Protein AF-A0A956ZH79-F1 (afdb_monomer_lite)

Foldseek 3Di:
DVVVLVPWQWEFAAEPQLRTPDIDGNDPDDDPQLQPPAPPPHSPRNVSNVVSCVVVVTGYHYDYYYHDDDDPVSVLVVLPDDPPPPPPPVVVVVCVVVPVRDDDDD

Secondary structure (DSSP, 8-state):
-TGGGGT-SEEEEEBTTSSEEEEEESSSSPPTTTTTT--TTSTTHHHHHHHHHHHTT--EEE---B----SHHHHHHHHTS-TTS-S-HHHHHHHHHTT-PPPPP-

Sequence (106 aa):
AFESLAEADVVVGPACDGGFYLLGLATESVPGGLFDGIEWSTASVCQQLLHNVRKLGLAVRLLDEQMDIDDAESLEIAMHWPQEAATASHTRAAVERIGLEGGDGA

pLDDT: mean 88.61, std 13.44, range [34.0, 98.62]

Radius of gyration: 16.8 Å; chains: 1; bounding box: 40×23×47 Å

Structure (mmCIF, N/CA/C/O backbone):
data_AF-A0A956ZH79-F1
#
_entry.id   AF-A0A956ZH79-F1
#
loop_
_atom_site.group_PDB
_atom_site.id
_atom_site.type_symbol
_atom_site.label_atom_id
_atom_site.label_alt_id
_atom_site.label_comp_id
_atom_site.label_asym_id
_atom_site.label_entity_id
_atom_site.label_seq_id
_atom_site.pdbx_PDB_ins_code
_atom_site.Cartn_x
_atom_site.Cartn_y
_atom_site.Cartn_z
_atom_site.occupancy
_atom_site.B_iso_or_equiv
_atom_site.auth_seq_id
_atom_site.auth_comp_id
_atom_site.auth_asym_id
_atom_site.auth_atom_id
_atom_site.pdbx_PDB_model_num
ATOM 1 N N . ALA A 1 1 ? -11.066 -3.425 -7.159 1.00 79.94 1 ALA A N 1
ATOM 2 C CA . ALA A 1 1 ? -10.874 -2.520 -6.004 1.00 79.94 1 ALA A CA 1
ATOM 3 C C . ALA A 1 1 ? -12.176 -1.835 -5.590 1.00 79.94 1 ALA A C 1
ATOM 5 O O . ALA A 1 1 ? -12.658 -2.136 -4.511 1.00 79.94 1 ALA A O 1
ATOM 6 N N . PHE A 1 2 ? -12.779 -0.977 -6.427 1.00 90.19 2 PHE A N 1
ATOM 7 C CA . PHE A 1 2 ? -14.013 -0.256 -6.063 1.00 90.19 2 PHE A CA 1
ATOM 8 C C . PHE A 1 2 ? -15.182 -1.169 -5.678 1.00 90.19 2 PHE A C 1
ATOM 10 O O . PHE A 1 2 ? -15.813 -0.939 -4.657 1.00 90.19 2 PHE A O 1
ATOM 17 N N . GLU A 1 3 ? -15.422 -2.244 -6.430 1.00 92.88 3 GLU A N 1
ATOM 18 C CA . GLU A 1 3 ? -16.465 -3.226 -6.088 1.00 92.88 3 GLU A CA 1
ATOM 19 C C . GLU A 1 3 ? -16.217 -3.889 -4.728 1.00 92.88 3 GLU A C 1
ATOM 21 O O . GLU A 1 3 ? -17.149 -4.143 -3.975 1.00 92.88 3 GLU A O 1
ATOM 26 N N . SER A 1 4 ? -14.950 -4.112 -4.372 1.00 92.81 4 SER A N 1
ATOM 27 C CA . SER A 1 4 ? -14.568 -4.726 -3.099 1.00 92.81 4 SER A CA 1
ATOM 28 C C . SER A 1 4 ? -14.879 -3.841 -1.887 1.00 92.81 4 SER A C 1
ATOM 30 O O . SER A 1 4 ? -15.026 -4.370 -0.790 1.00 92.81 4 SER A O 1
ATOM 32 N N . LEU A 1 5 ? -15.015 -2.521 -2.071 1.00 94.50 5 LEU A N 1
ATOM 33 C CA . LEU A 1 5 ? -15.409 -1.591 -1.004 1.00 94.50 5 LEU A CA 1
ATOM 34 C C . LEU A 1 5 ? -16.894 -1.698 -0.631 1.00 94.50 5 LEU A C 1
ATOM 36 O O . LEU A 1 5 ? -17.301 -1.152 0.387 1.00 94.50 5 LEU A O 1
ATOM 40 N N . ALA A 1 6 ? -17.707 -2.416 -1.413 1.00 93.12 6 ALA A N 1
ATOM 41 C CA . ALA A 1 6 ? -19.084 -2.717 -1.024 1.00 93.12 6 ALA A CA 1
ATOM 42 C C . ALA A 1 6 ? -19.161 -3.694 0.167 1.00 93.12 6 ALA A C 1
ATOM 44 O O . ALA A 1 6 ? -20.181 -3.742 0.851 1.00 93.12 6 ALA A O 1
ATOM 45 N N . GLU A 1 7 ? -18.096 -4.468 0.413 1.00 94.38 7 GLU A N 1
ATOM 46 C CA . GLU A 1 7 ? -18.056 -5.541 1.418 1.00 94.38 7 GLU A CA 1
ATOM 47 C C . GLU A 1 7 ? -16.900 -5.398 2.427 1.00 94.38 7 GLU A C 1
ATOM 49 O O . GLU A 1 7 ? -16.779 -6.212 3.343 1.00 94.38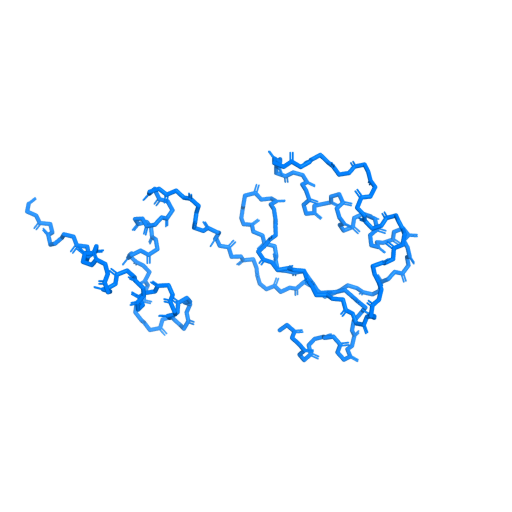 7 GLU A O 1
ATOM 54 N N . ALA A 1 8 ? -16.037 -4.390 2.274 1.00 96.75 8 ALA A N 1
ATOM 55 C CA . ALA A 1 8 ? -14.887 -4.149 3.144 1.00 96.75 8 ALA A CA 1
ATOM 56 C C . ALA A 1 8 ? -14.677 -2.651 3.390 1.00 96.75 8 ALA A C 1
ATOM 58 O O . ALA A 1 8 ? -14.886 -1.833 2.497 1.00 96.75 8 ALA A O 1
ATOM 59 N N . ASP A 1 9 ? -14.185 -2.304 4.580 1.00 97.75 9 ASP A N 1
ATOM 60 C CA . ASP A 1 9 ? -13.868 -0.920 4.945 1.00 97.75 9 ASP A CA 1
ATOM 61 C C . ASP A 1 9 ? -12.564 -0.441 4.290 1.00 97.75 9 ASP A C 1
ATOM 63 O O . ASP A 1 9 ? -12.413 0.742 3.972 1.00 97.75 9 ASP A O 1
ATOM 67 N N . VAL A 1 10 ? -11.617 -1.369 4.099 1.00 98.19 10 VAL A N 1
ATOM 68 C CA . VAL A 1 10 ? -10.291 -1.124 3.526 1.00 98.19 10 VAL A CA 1
ATOM 69 C C . VAL A 1 10 ? -9.979 -2.168 2.456 1.00 98.19 10 VAL A C 1
ATOM 71 O O . VAL A 1 10 ? -10.128 -3.369 2.675 1.00 98.19 10 VAL A O 1
ATOM 74 N N . VAL A 1 11 ? -9.487 -1.727 1.302 1.00 98.31 11 VAL A N 1
ATOM 75 C CA . VAL A 1 11 ? -8.960 -2.600 0.245 1.00 98.31 11 VAL A CA 1
ATOM 76 C C . VAL A 1 11 ? -7.475 -2.318 0.083 1.00 98.31 11 VAL A C 1
ATOM 78 O O . VAL A 1 11 ? -7.098 -1.162 -0.081 1.00 98.31 11 VAL A O 1
ATOM 81 N N . VAL A 1 12 ? -6.640 -3.355 0.104 1.00 98.31 12 VAL A N 1
ATOM 82 C CA . VAL A 1 12 ? -5.187 -3.228 -0.089 1.00 98.31 12 VAL A CA 1
ATOM 83 C C . VAL A 1 12 ? -4.752 -4.102 -1.259 1.00 98.31 12 VAL A C 1
ATOM 85 O O . VAL A 1 12 ? -5.071 -5.290 -1.294 1.00 98.31 12 VAL A O 1
ATOM 88 N N . GLY A 1 13 ? -4.035 -3.515 -2.213 1.00 97.25 13 GLY A N 1
ATOM 89 C CA . GLY A 1 13 ? -3.277 -4.235 -3.233 1.00 97.25 13 GLY A CA 1
ATOM 90 C C . GLY A 1 13 ? -1.817 -4.329 -2.800 1.00 97.25 13 GLY A C 1
ATOM 91 O O . GLY A 1 13 ? -1.134 -3.311 -2.886 1.00 97.25 13 GLY A O 1
ATOM 92 N N . PRO A 1 14 ? -1.351 -5.472 -2.269 1.00 97.12 14 PRO A N 1
ATOM 93 C CA . PRO A 1 14 ? 0.022 -5.605 -1.795 1.00 97.12 14 PRO A CA 1
ATOM 94 C C . PRO A 1 14 ? 1.013 -5.620 -2.962 1.00 97.12 14 PRO A C 1
ATOM 96 O O . PRO A 1 14 ? 0.709 -6.143 -4.035 1.00 97.12 14 PRO A O 1
ATOM 99 N N . ALA A 1 15 ? 2.191 -5.054 -2.727 1.00 95.75 15 ALA A N 1
ATOM 100 C CA . ALA A 1 15 ? 3.305 -5.096 -3.658 1.00 95.75 15 ALA A CA 1
ATOM 101 C C . ALA A 1 15 ? 4.334 -6.148 -3.216 1.00 95.75 15 ALA A C 1
ATOM 103 O O . ALA A 1 15 ? 4.535 -6.356 -2.016 1.00 95.75 15 ALA A O 1
ATOM 104 N N . CYS A 1 16 ? 5.005 -6.794 -4.173 1.00 93.75 16 CYS A N 1
ATOM 105 C CA . CYS A 1 16 ? 6.003 -7.839 -3.903 1.00 93.75 16 CYS A CA 1
ATOM 106 C C . CYS A 1 16 ? 7.204 -7.366 -3.060 1.00 93.75 16 CYS A C 1
ATOM 108 O O . CYS A 1 16 ? 7.908 -8.191 -2.478 1.00 93.75 16 CYS A O 1
ATOM 110 N N . ASP A 1 17 ? 7.462 -6.060 -2.997 1.00 94.19 17 ASP A N 1
ATOM 111 C CA . ASP A 1 17 ? 8.546 -5.458 -2.214 1.00 94.19 17 ASP A CA 1
ATOM 112 C C . ASP A 1 17 ? 8.182 -5.245 -0.729 1.00 94.19 17 ASP A C 1
ATOM 114 O O . ASP A 1 17 ? 9.021 -4.809 0.061 1.00 94.19 17 ASP A O 1
ATOM 118 N N . GLY A 1 18 ? 6.945 -5.574 -0.334 1.00 94.69 18 GLY A N 1
ATOM 119 C CA . GLY A 1 18 ? 6.403 -5.381 1.013 1.00 94.69 18 GLY A CA 1
ATOM 120 C C . GLY A 1 18 ? 5.648 -4.059 1.214 1.00 94.69 18 GLY A C 1
ATOM 121 O O . GLY A 1 18 ? 5.129 -3.797 2.309 1.00 94.69 18 GLY A O 1
ATOM 122 N N . GLY A 1 19 ? 5.552 -3.239 0.168 1.00 96.38 19 GLY A N 1
ATOM 123 C CA . GLY A 1 19 ? 4.667 -2.088 0.067 1.00 96.38 19 GLY A CA 1
ATOM 124 C C . GLY A 1 19 ? 3.246 -2.455 -0.380 1.00 96.38 19 GLY A C 1
ATOM 125 O O . GLY A 1 19 ? 2.766 -3.583 -0.219 1.00 96.38 19 GLY A O 1
ATOM 126 N N . PHE A 1 20 ? 2.534 -1.468 -0.916 1.00 96.12 20 PHE A N 1
ATOM 127 C CA . PHE A 1 20 ? 1.220 -1.655 -1.527 1.00 96.12 20 PHE A CA 1
ATOM 128 C C . PHE A 1 20 ? 1.043 -0.693 -2.706 1.00 96.12 20 PHE A C 1
ATOM 130 O O . PHE A 1 20 ? 1.266 0.508 -2.568 1.00 96.12 20 PHE A O 1
ATOM 137 N N . TYR A 1 21 ? 0.556 -1.209 -3.833 1.00 94.25 21 TYR A N 1
ATOM 138 C CA . TYR A 1 21 ? 0.268 -0.430 -5.042 1.00 94.25 21 TYR A CA 1
ATOM 139 C C . TYR A 1 21 ? -1.112 0.239 -4.996 1.00 94.25 21 TYR A C 1
ATOM 141 O O . TYR A 1 21 ? -1.440 1.111 -5.803 1.00 94.25 21 TYR A O 1
ATOM 149 N N . LEU A 1 22 ? -1.973 -0.196 -4.067 1.00 95.69 22 LEU A N 1
ATOM 150 C CA . LEU A 1 22 ? -3.328 0.322 -3.920 1.00 95.69 22 LEU A CA 1
ATOM 151 C C . LEU A 1 22 ? -3.785 0.315 -2.464 1.00 95.69 22 LEU A C 1
ATOM 153 O O . LEU A 1 22 ? -3.692 -0.699 -1.774 1.00 95.69 22 LEU A O 1
ATOM 157 N N . LEU A 1 23 ? -4.388 1.429 -2.047 1.00 97.38 23 LEU A N 1
ATOM 158 C CA . LEU A 1 23 ? -5.175 1.542 -0.823 1.00 97.38 23 LEU A CA 1
ATOM 159 C C . LEU A 1 23 ? -6.522 2.196 -1.146 1.00 97.38 23 LEU A C 1
ATOM 161 O O . LEU A 1 23 ? -6.571 3.313 -1.655 1.00 97.38 23 LEU A O 1
ATOM 165 N N . GLY A 1 24 ? -7.615 1.499 -0.849 1.00 97.56 24 GLY A N 1
ATOM 166 C CA . GLY A 1 24 ? -8.982 2.001 -0.967 1.00 97.56 24 GLY A CA 1
ATOM 167 C C . GLY A 1 24 ? -9.664 2.052 0.395 1.00 97.56 24 GLY A C 1
ATOM 168 O O . GLY A 1 24 ? -9.477 1.146 1.204 1.00 97.56 24 GLY A O 1
ATOM 169 N N . LEU A 1 25 ? -10.469 3.088 0.631 1.00 97.56 25 LEU A N 1
ATOM 170 C CA . LEU A 1 25 ? -11.257 3.274 1.852 1.00 97.56 25 LEU A CA 1
ATOM 171 C C . LEU A 1 25 ? -12.734 3.443 1.484 1.00 97.56 25 LEU A C 1
ATOM 173 O O . LEU A 1 25 ? -13.050 4.170 0.545 1.00 97.56 25 LEU A O 1
ATOM 177 N N . ALA A 1 26 ? -13.634 2.796 2.227 1.00 96.31 26 ALA A N 1
ATOM 178 C CA . ALA A 1 26 ? -15.082 2.920 2.016 1.00 96.31 26 ALA A CA 1
ATOM 179 C C . ALA A 1 26 ? -15.669 4.206 2.634 1.00 96.31 26 ALA A C 1
ATOM 181 O O . ALA A 1 26 ? -16.825 4.552 2.403 1.00 96.31 26 ALA A O 1
ATOM 182 N N . THR A 1 27 ? -14.869 4.910 3.434 1.00 93.75 27 THR A N 1
ATOM 183 C CA . THR A 1 27 ? -15.226 6.150 4.129 1.00 93.75 27 THR A CA 1
ATOM 184 C C . THR A 1 27 ? -14.619 7.370 3.438 1.00 93.75 27 THR A C 1
ATOM 186 O O . THR A 1 27 ? -13.553 7.289 2.830 1.00 93.75 27 THR A O 1
ATOM 189 N N . GLU A 1 28 ? -15.276 8.522 3.573 1.00 92.50 28 GLU A N 1
ATOM 190 C CA . GLU A 1 28 ? -14.797 9.800 3.032 1.00 92.50 28 GLU A CA 1
ATOM 191 C C . GLU A 1 28 ? -13.600 10.374 3.807 1.00 92.50 28 GLU A C 1
ATOM 193 O O . GLU A 1 28 ? -12.889 11.242 3.302 1.00 92.50 28 GLU A O 1
ATOM 198 N N . SER A 1 29 ? -13.360 9.901 5.034 1.00 93.81 29 SER A N 1
ATOM 199 C CA . SER A 1 29 ? -12.276 10.383 5.891 1.00 93.81 29 SER A CA 1
ATOM 200 C C . SER A 1 29 ? -11.324 9.263 6.280 1.00 93.81 29 SER A C 1
ATOM 202 O O . SER A 1 29 ? -11.767 8.201 6.713 1.00 93.81 29 SER A O 1
ATOM 204 N N . VAL A 1 30 ? -10.021 9.534 6.242 1.00 96.19 30 VAL A N 1
ATOM 205 C CA . VAL A 1 30 ? -9.000 8.601 6.732 1.00 96.19 30 VAL A CA 1
ATOM 206 C C . VAL A 1 30 ? -9.198 8.351 8.237 1.00 96.19 30 VAL A C 1
ATOM 2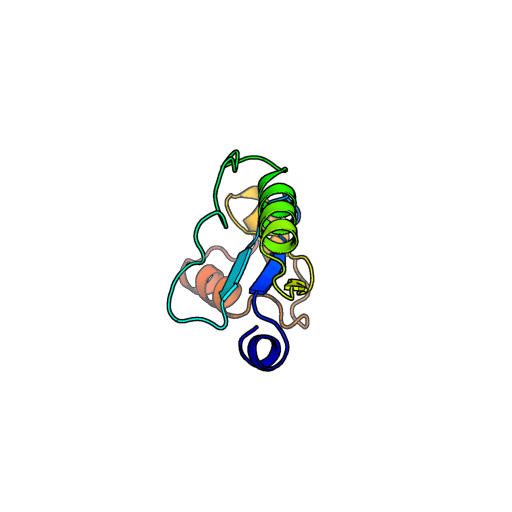08 O O . VAL A 1 30 ? -9.142 9.309 9.014 1.00 96.19 30 VAL A O 1
ATOM 211 N N . PRO A 1 31 ? -9.402 7.093 8.676 1.00 95.50 31 PRO A N 1
ATOM 212 C CA . PRO A 1 31 ? -9.471 6.760 10.094 1.00 95.50 31 PRO A CA 1
ATOM 213 C C . PRO A 1 31 ? -8.187 7.165 10.828 1.00 95.50 31 PRO A C 1
ATOM 215 O O . PRO A 1 31 ? -7.078 6.854 10.387 1.00 95.50 31 PRO A O 1
ATOM 218 N N . GLY A 1 32 ? -8.328 7.838 11.972 1.00 97.44 32 GLY A N 1
ATOM 219 C CA . GLY A 1 32 ? -7.184 8.155 12.829 1.00 97.44 32 GLY A CA 1
ATOM 220 C C . GLY A 1 32 ? -6.456 6.880 13.257 1.00 97.44 32 GLY A C 1
ATOM 221 O O . GLY A 1 32 ? -7.097 5.880 13.569 1.00 97.44 32 GLY A O 1
ATOM 222 N N . GLY A 1 33 ? -5.123 6.896 13.250 1.00 97.06 33 GLY A N 1
ATOM 223 C CA . GLY A 1 33 ? -4.318 5.724 13.594 1.00 97.06 33 GLY A CA 1
ATOM 224 C C . GLY A 1 33 ? -4.007 4.777 12.436 1.00 97.06 33 GLY A C 1
ATOM 225 O O . GLY A 1 33 ? -3.176 3.888 12.604 1.00 97.06 33 GLY A O 1
ATOM 226 N N . LEU A 1 34 ? -4.619 4.955 11.256 1.00 97.88 34 LEU A N 1
ATOM 227 C CA . LEU A 1 34 ? -4.396 4.060 10.114 1.00 97.88 34 LEU A CA 1
ATOM 228 C C . LEU A 1 34 ? -2.915 4.013 9.698 1.00 97.88 34 LEU A C 1
ATOM 230 O O . LEU A 1 34 ? -2.384 2.945 9.400 1.00 97.88 34 LEU A O 1
ATOM 234 N N . PHE A 1 35 ? -2.240 5.162 9.745 1.00 98.00 35 PHE A N 1
ATOM 235 C CA . PHE A 1 35 ? -0.846 5.320 9.324 1.00 98.00 35 PHE A CA 1
ATOM 236 C C . PHE A 1 35 ? 0.141 5.510 10.484 1.00 98.00 35 PHE A C 1
ATOM 238 O O . PHE A 1 35 ? 1.312 5.816 10.258 1.00 98.00 35 PHE A O 1
ATO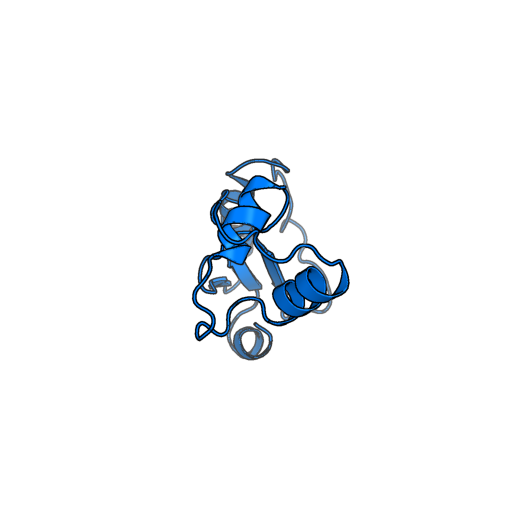M 245 N N . ASP A 1 36 ? -0.309 5.339 11.726 1.00 98.31 36 ASP A N 1
ATOM 246 C CA . ASP A 1 36 ? 0.533 5.592 12.892 1.00 98.31 36 ASP A CA 1
ATOM 247 C C . ASP A 1 36 ? 1.668 4.568 12.979 1.00 98.31 36 ASP A C 1
ATOM 249 O O . ASP A 1 36 ? 1.447 3.357 12.910 1.00 98.31 36 ASP A O 1
ATOM 253 N N . GLY A 1 37 ? 2.892 5.068 13.168 1.00 97.75 37 GLY A N 1
ATOM 254 C CA . GLY A 1 37 ? 4.076 4.236 13.381 1.00 97.75 37 GLY A CA 1
ATOM 255 C C . GLY A 1 37 ? 4.508 3.406 12.171 1.00 97.75 37 GLY A C 1
ATOM 256 O O . GLY A 1 37 ? 5.255 2.450 12.359 1.00 97.75 37 GLY A O 1
ATOM 257 N N . ILE A 1 38 ? 4.047 3.742 10.960 1.00 98.19 38 ILE A N 1
ATOM 258 C CA . ILE A 1 38 ? 4.527 3.097 9.734 1.00 98.19 38 ILE A CA 1
ATOM 259 C C . ILE A 1 38 ? 5.940 3.593 9.406 1.00 98.19 38 ILE A C 1
ATOM 261 O O . ILE A 1 38 ? 6.191 4.794 9.286 1.00 98.19 38 ILE A O 1
ATOM 265 N N . GLU A 1 39 ? 6.853 2.647 9.223 1.00 97.94 39 GLU A N 1
ATOM 266 C CA . GLU A 1 39 ? 8.210 2.860 8.732 1.00 97.94 39 GLU A CA 1
ATOM 267 C C . GLU A 1 39 ? 8.193 2.850 7.202 1.00 97.94 39 GLU A C 1
ATOM 269 O O . GLU A 1 39 ? 8.362 1.813 6.556 1.00 97.94 39 GLU A O 1
ATOM 274 N N . TRP A 1 40 ? 7.938 4.021 6.620 1.00 97.31 40 TRP A N 1
ATOM 275 C CA . TRP A 1 40 ? 7.875 4.215 5.171 1.00 97.31 40 TRP A CA 1
ATOM 276 C C . TRP A 1 40 ? 9.170 3.818 4.456 1.00 97.31 40 TRP A C 1
ATOM 278 O O . TRP A 1 40 ? 10.256 3.882 5.031 1.00 97.31 40 TRP A O 1
ATOM 288 N N . SER A 1 41 ? 9.039 3.448 3.178 1.00 94.12 41 SER A N 1
ATOM 289 C CA . SER A 1 41 ? 10.150 2.977 2.335 1.00 94.12 41 SER A CA 1
ATOM 290 C C . SER A 1 41 ? 10.832 1.710 2.872 1.00 94.12 41 SER A C 1
ATOM 292 O O . SER A 1 41 ? 12.039 1.534 2.722 1.00 94.12 41 SER A O 1
ATOM 294 N N . THR A 1 42 ? 10.060 0.823 3.508 1.00 96.00 42 THR A N 1
ATOM 295 C CA . THR A 1 42 ? 10.530 -0.489 3.967 1.00 96.00 42 THR A CA 1
ATOM 296 C C . THR A 1 42 ? 9.594 -1.599 3.499 1.00 96.00 42 THR A C 1
ATOM 298 O O . THR A 1 42 ? 8.400 -1.377 3.300 1.00 96.00 42 THR A O 1
ATOM 301 N N . ALA A 1 43 ? 10.104 -2.830 3.454 1.00 96.25 43 ALA A N 1
ATOM 302 C CA . ALA A 1 43 ? 9.303 -4.021 3.160 1.00 96.25 43 ALA A CA 1
ATOM 303 C C . ALA A 1 43 ? 8.255 -4.361 4.244 1.00 96.25 43 ALA A C 1
ATOM 305 O O . ALA A 1 43 ? 7.520 -5.338 4.131 1.00 96.25 43 ALA A O 1
ATOM 306 N N . SER A 1 44 ? 8.198 -3.590 5.337 1.00 97.56 44 SER A N 1
ATOM 307 C CA . SER A 1 44 ? 7.249 -3.810 6.432 1.00 97.56 44 SER A CA 1
ATOM 308 C C . SER A 1 44 ? 5.998 -2.932 6.340 1.00 97.56 44 SER A C 1
ATOM 310 O O . SER A 1 44 ? 5.053 -3.139 7.106 1.00 97.56 44 SER A O 1
ATOM 312 N N . VAL A 1 45 ? 5.953 -1.988 5.390 1.00 97.94 45 VAL A N 1
ATOM 313 C CA . VAL A 1 45 ? 4.892 -0.973 5.271 1.00 97.94 45 VAL A CA 1
ATOM 314 C C . VAL A 1 45 ? 3.503 -1.603 5.181 1.00 97.94 45 VAL A C 1
ATOM 316 O O . VAL A 1 45 ? 2.613 -1.243 5.955 1.00 97.94 45 VAL A O 1
ATOM 319 N N . CYS A 1 46 ? 3.304 -2.579 4.291 1.00 97.94 46 CYS A N 1
ATOM 320 C CA . CYS A 1 46 ? 2.004 -3.231 4.126 1.00 97.94 46 CYS A CA 1
ATOM 321 C C . CYS A 1 46 ? 1.590 -3.994 5.389 1.00 97.94 46 CYS A C 1
ATOM 323 O O . CYS A 1 46 ? 0.449 -3.898 5.846 1.00 97.94 46 CYS A O 1
ATOM 325 N N . GLN A 1 47 ? 2.531 -4.693 6.027 1.00 98.25 47 GLN A N 1
ATOM 326 C CA . GLN A 1 47 ? 2.263 -5.416 7.269 1.00 98.25 47 GLN A CA 1
ATOM 327 C C . GLN A 1 47 ? 1.857 -4.466 8.407 1.00 98.25 47 GLN A C 1
ATOM 329 O O . GLN A 1 47 ? 0.910 -4.758 9.144 1.00 98.25 47 GLN A O 1
ATOM 334 N N . GLN A 1 48 ? 2.556 -3.339 8.558 1.00 98.62 48 GLN A N 1
ATOM 335 C CA . GLN A 1 48 ? 2.272 -2.331 9.580 1.00 98.62 48 GLN A CA 1
ATOM 336 C C . GLN A 1 48 ? 0.915 -1.659 9.341 1.00 98.62 48 GLN A C 1
ATOM 338 O O . GLN A 1 48 ? 0.126 -1.523 10.279 1.00 98.62 48 GLN A O 1
ATOM 343 N N . LEU A 1 49 ? 0.584 -1.344 8.084 1.00 98.56 49 LEU A N 1
ATOM 344 C CA . LEU A 1 49 ? -0.744 -0.863 7.706 1.00 98.56 49 LEU A CA 1
ATOM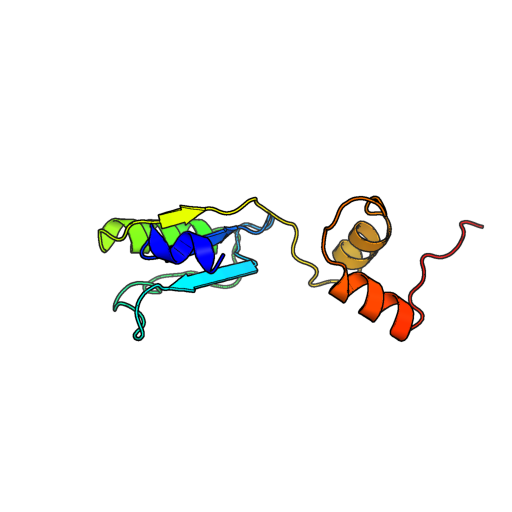 345 C C . LEU A 1 49 ? -1.832 -1.877 8.089 1.00 98.56 49 LEU A C 1
ATOM 347 O O . LEU A 1 49 ? -2.789 -1.529 8.777 1.00 98.56 49 LEU A O 1
ATOM 351 N N . LEU A 1 50 ? -1.678 -3.149 7.708 1.00 98.44 50 LEU A N 1
ATOM 352 C CA . LEU A 1 50 ? -2.653 -4.201 8.024 1.00 98.44 50 LEU A CA 1
ATOM 353 C C . LEU A 1 50 ? -2.805 -4.430 9.532 1.00 98.44 50 LEU A C 1
ATOM 355 O O . LEU A 1 50 ? -3.893 -4.761 10.009 1.00 98.44 50 LEU A O 1
ATOM 359 N N . HIS A 1 51 ? -1.735 -4.247 10.304 1.00 98.50 51 HIS A N 1
ATOM 360 C CA . HIS A 1 51 ? -1.793 -4.266 11.765 1.00 98.50 51 HIS A CA 1
ATOM 361 C C . HIS A 1 51 ? -2.647 -3.123 12.320 1.00 98.50 51 HIS A C 1
ATOM 363 O O . HIS A 1 51 ? -3.493 -3.360 13.185 1.00 98.50 51 HIS A O 1
ATOM 369 N N . ASN A 1 52 ? -2.487 -1.909 11.795 1.00 98.56 52 ASN A N 1
ATOM 370 C CA . ASN A 1 52 ? -3.295 -0.758 12.191 1.00 98.56 52 ASN A CA 1
ATOM 371 C C . ASN A 1 52 ? -4.769 -0.934 11.798 1.00 98.56 52 ASN A C 1
ATOM 373 O O . ASN A 1 52 ? -5.648 -0.722 12.629 1.00 98.56 52 ASN A O 1
ATOM 377 N N . VAL A 1 53 ? -5.047 -1.428 10.588 1.00 98.19 53 VAL A N 1
ATOM 378 C CA . VAL A 1 53 ? -6.408 -1.762 10.126 1.00 98.19 53 VAL A CA 1
ATOM 379 C C . VAL A 1 53 ? -7.096 -2.735 11.091 1.00 98.19 53 VAL A C 1
ATOM 381 O O . VAL A 1 53 ? -8.220 -2.490 11.530 1.00 98.19 53 VAL A O 1
ATOM 384 N N . ARG A 1 54 ? -6.393 -3.797 11.510 1.00 97.94 54 ARG A N 1
ATOM 385 C CA . ARG A 1 54 ? -6.908 -4.761 12.499 1.00 97.94 54 ARG A CA 1
ATOM 386 C C . ARG A 1 54 ? -7.139 -4.131 13.871 1.00 97.94 54 ARG A C 1
ATOM 388 O O . ARG A 1 54 ? -8.155 -4.417 14.497 1.00 97.94 54 ARG A O 1
ATOM 395 N N . LYS A 1 55 ? -6.229 -3.274 14.346 1.00 98.25 55 LYS A N 1
ATOM 396 C CA . LYS A 1 55 ? -6.386 -2.549 15.622 1.00 98.25 55 LYS A CA 1
ATOM 397 C C . LYS A 1 55 ? -7.608 -1.635 15.635 1.00 98.25 55 LYS A C 1
ATOM 399 O O . LYS A 1 55 ? -8.236 -1.489 16.678 1.00 98.25 55 LYS A O 1
ATOM 404 N N . LEU A 1 56 ? -7.930 -1.039 14.492 1.00 97.81 56 LEU A N 1
ATOM 405 C CA . LEU A 1 56 ? -9.101 -0.185 14.313 1.00 97.81 56 LEU A CA 1
ATOM 406 C C . LEU A 1 56 ? -10.406 -0.983 14.150 1.00 97.81 56 LEU A C 1
ATOM 408 O O . LEU A 1 56 ? -11.475 -0.383 14.113 1.00 97.81 56 LEU A O 1
ATOM 412 N N . GLY A 1 57 ? -10.335 -2.318 14.077 1.00 97.88 57 GLY A N 1
ATOM 413 C CA . GLY A 1 57 ? -11.504 -3.184 13.911 1.00 97.88 57 GLY A CA 1
ATOM 414 C C . GLY A 1 57 ? -12.137 -3.113 12.520 1.00 97.88 57 GLY A C 1
ATOM 415 O O . GLY A 1 57 ? -13.307 -3.454 12.382 1.00 97.88 57 GLY A O 1
ATOM 416 N N . LEU A 1 58 ? -11.385 -2.664 11.511 1.00 98.00 58 LEU A N 1
ATOM 417 C CA . LEU A 1 58 ? -11.868 -2.480 10.142 1.00 98.00 58 LEU A CA 1
ATOM 418 C C . LEU A 1 58 ? -11.794 -3.790 9.345 1.00 98.00 58 LEU A C 1
ATOM 420 O O . LEU A 1 58 ? -10.803 -4.526 9.418 1.00 98.00 58 LEU A O 1
ATOM 424 N N . ALA A 1 59 ? -12.823 -4.062 8.545 1.00 97.62 59 ALA A N 1
ATOM 425 C CA . ALA A 1 59 ? -12.831 -5.163 7.595 1.00 97.62 59 ALA A CA 1
ATOM 426 C C . ALA A 1 59 ? -11.889 -4.854 6.425 1.00 97.62 59 ALA A C 1
ATOM 428 O O . ALA A 1 59 ? -11.975 -3.797 5.799 1.00 97.62 59 ALA A O 1
ATOM 429 N N . VAL A 1 60 ? -10.996 -5.794 6.111 1.00 97.94 60 VAL A N 1
ATOM 430 C CA . VAL A 1 60 ? -9.992 -5.627 5.057 1.00 97.94 60 VAL A CA 1
ATOM 431 C C . VAL A 1 60 ? -10.143 -6.668 3.963 1.00 97.94 60 VAL A C 1
ATOM 433 O O . VAL A 1 60 ? -10.277 -7.861 4.241 1.00 97.94 60 VAL A O 1
ATOM 436 N N . ARG A 1 61 ? -10.057 -6.223 2.709 1.00 98.12 61 ARG A N 1
ATOM 437 C CA . ARG A 1 61 ? -9.921 -7.090 1.540 1.00 98.12 61 ARG A CA 1
ATOM 438 C C . ARG A 1 61 ? -8.538 -6.916 0.926 1.00 98.12 61 ARG A C 1
ATOM 440 O O . ARG A 1 61 ? -8.153 -5.808 0.564 1.00 98.12 61 ARG A O 1
ATOM 447 N N . LEU A 1 62 ? -7.817 -8.023 0.770 1.00 97.88 62 LEU A N 1
ATOM 448 C CA . LEU A 1 62 ? -6.591 -8.061 -0.022 1.00 97.88 62 LEU A CA 1
ATOM 449 C C . LEU A 1 62 ? -6.937 -8.378 -1.479 1.00 97.88 62 LEU A C 1
ATOM 451 O O . LEU A 1 62 ? -7.753 -9.269 -1.746 1.00 97.88 62 LEU A O 1
ATOM 455 N N . LEU A 1 63 ? -6.354 -7.612 -2.396 1.00 96.19 63 LEU A N 1
ATOM 456 C CA . LEU A 1 63 ? -6.290 -7.951 -3.815 1.00 96.19 63 LEU A CA 1
ATOM 457 C C . LEU A 1 63 ? -5.086 -8.862 -4.067 1.00 96.19 63 LEU A C 1
ATOM 459 O O . LEU A 1 63 ? -4.295 -9.120 -3.157 1.00 96.19 63 LEU A O 1
ATOM 463 N N . ASP A 1 64 ? -4.950 -9.325 -5.306 1.00 94.12 64 ASP A N 1
ATOM 464 C CA . ASP A 1 64 ? -3.767 -10.071 -5.715 1.00 94.12 64 ASP A CA 1
ATOM 465 C C . ASP A 1 64 ? -2.519 -9.197 -5.575 1.00 94.12 64 ASP A C 1
ATOM 467 O O . ASP A 1 64 ? -2.531 -8.001 -5.903 1.00 94.12 64 ASP A O 1
ATOM 471 N N . GLU A 1 65 ? -1.460 -9.821 -5.068 1.00 93.75 65 GLU A N 1
ATOM 472 C CA . GLU A 1 65 ? -0.134 -9.224 -4.996 1.00 93.75 65 GLU A CA 1
ATOM 473 C C . GLU A 1 65 ? 0.408 -8.989 -6.406 1.00 93.75 65 GLU A C 1
ATOM 475 O O . GLU A 1 65 ? 0.224 -9.820 -7.299 1.00 93.75 65 GLU A O 1
ATOM 480 N N . GLN A 1 66 ? 1.035 -7.834 -6.611 1.00 91.62 66 GLN A N 1
ATOM 481 C CA . GLN A 1 66 ? 1.615 -7.440 -7.893 1.00 91.62 66 GLN A CA 1
ATOM 482 C C . GLN A 1 66 ? 3.012 -6.854 -7.688 1.00 91.62 66 GLN A C 1
ATOM 484 O O . GLN A 1 66 ? 3.371 -6.418 -6.598 1.00 91.62 66 GLN A O 1
ATOM 489 N N . MET A 1 67 ? 3.804 -6.834 -8.753 1.00 90.06 67 MET A N 1
ATOM 490 C CA . MET A 1 67 ? 5.090 -6.144 -8.771 1.00 90.06 67 MET A CA 1
ATOM 491 C C . MET A 1 67 ? 4.872 -4.677 -9.151 1.00 90.06 67 MET A C 1
ATOM 493 O O . MET A 1 67 ? 4.272 -4.408 -10.196 1.00 90.06 67 MET A O 1
ATOM 497 N N . ASP A 1 68 ? 5.382 -3.754 -8.337 1.00 89.38 68 ASP A N 1
ATOM 498 C CA . ASP A 1 68 ? 5.454 -2.337 -8.696 1.00 89.38 68 ASP A CA 1
ATOM 499 C C . ASP A 1 68 ? 6.639 -2.067 -9.635 1.00 89.38 68 ASP A C 1
ATOM 501 O O . ASP A 1 68 ? 7.645 -2.780 -9.625 1.00 89.38 68 ASP A O 1
ATOM 505 N N . ILE A 1 69 ? 6.483 -1.069 -10.509 1.00 88.44 69 ILE A N 1
ATOM 506 C CA . ILE A 1 69 ? 7.476 -0.695 -11.525 1.00 88.44 69 ILE A CA 1
ATOM 507 C C . ILE A 1 69 ? 8.034 0.680 -11.160 1.00 88.44 69 ILE A C 1
ATOM 509 O O . ILE A 1 69 ? 7.491 1.705 -11.577 1.00 88.44 69 ILE A O 1
ATOM 513 N N . ASP A 1 70 ? 9.115 0.685 -10.382 1.00 87.62 70 ASP A N 1
ATOM 514 C CA . ASP A 1 70 ? 9.726 1.899 -9.820 1.00 87.62 70 ASP A CA 1
ATOM 515 C C . ASP A 1 70 ? 11.117 2.209 -10.391 1.00 87.62 70 ASP A C 1
ATOM 517 O O . ASP A 1 70 ? 11.620 3.329 -10.264 1.00 87.62 70 ASP A O 1
ATOM 521 N N . ASP A 1 71 ? 11.751 1.232 -11.038 1.00 88.88 71 ASP A N 1
ATOM 522 C CA . ASP A 1 71 ? 13.113 1.333 -11.551 1.00 88.88 71 ASP A CA 1
ATOM 523 C C . ASP A 1 71 ? 13.277 0.682 -12.935 1.00 88.88 71 ASP A C 1
ATOM 525 O O . ASP A 1 71 ? 12.351 0.125 -13.525 1.00 88.88 71 ASP A O 1
ATOM 529 N N . ALA A 1 72 ? 14.479 0.809 -13.500 1.00 89.12 72 ALA A N 1
ATOM 530 C CA . ALA A 1 72 ? 14.771 0.276 -14.828 1.00 89.12 72 ALA A CA 1
ATOM 531 C C . ALA A 1 72 ? 14.703 -1.260 -14.876 1.00 89.12 72 ALA A C 1
ATOM 533 O O . ALA A 1 72 ? 14.340 -1.817 -15.907 1.00 89.12 72 ALA A O 1
ATOM 534 N N . GLU A 1 73 ? 15.038 -1.941 -13.778 1.00 89.88 73 GLU A N 1
ATOM 535 C CA . GLU A 1 73 ? 15.035 -3.404 -13.707 1.00 89.88 73 GLU A CA 1
ATOM 536 C C . GLU A 1 73 ? 13.604 -3.955 -13.678 1.00 89.88 73 GLU A C 1
ATOM 538 O O . GLU A 1 73 ? 13.254 -4.827 -14.473 1.00 89.88 73 GLU A O 1
ATOM 543 N N . SER A 1 74 ? 12.742 -3.398 -12.827 1.00 89.00 74 SER A N 1
ATOM 544 C CA . SER A 1 74 ? 11.314 -3.729 -12.775 1.00 89.00 74 SER A CA 1
ATOM 545 C C . SER A 1 74 ? 10.599 -3.408 -14.090 1.00 89.00 74 SER A C 1
ATOM 547 O O . SER A 1 74 ? 9.735 -4.177 -14.522 1.00 89.00 74 SER A O 1
ATOM 549 N N . LEU A 1 75 ? 10.996 -2.334 -14.784 1.00 88.00 75 LEU A N 1
ATOM 550 C CA . LEU A 1 75 ? 10.481 -2.023 -16.117 1.00 88.00 75 LEU A CA 1
ATOM 551 C C . LEU A 1 75 ? 10.904 -3.069 -17.158 1.00 88.00 75 LEU A C 1
ATOM 553 O O . LEU A 1 75 ? 10.057 -3.549 -17.910 1.00 88.00 75 LEU A O 1
ATOM 557 N N . GLU A 1 76 ? 12.180 -3.458 -17.175 1.00 86.69 76 GLU A N 1
ATOM 558 C CA . GLU A 1 76 ? 12.706 -4.491 -18.077 1.00 86.69 76 GLU A CA 1
ATOM 559 C C . GLU A 1 76 ? 11.967 -5.826 -17.888 1.00 86.69 76 GLU A C 1
ATOM 561 O O . GLU A 1 76 ? 11.558 -6.471 -18.857 1.00 86.69 76 GLU A O 1
ATOM 566 N N . ILE A 1 77 ? 11.712 -6.221 -16.636 1.00 86.75 77 ILE A N 1
ATOM 567 C CA . ILE A 1 77 ? 10.911 -7.411 -16.315 1.00 86.75 77 ILE A CA 1
ATOM 568 C C . ILE A 1 77 ? 9.487 -7.268 -16.870 1.00 86.75 77 ILE A C 1
ATOM 570 O O . ILE A 1 77 ? 8.977 -8.192 -17.511 1.00 86.75 77 ILE A O 1
ATOM 574 N N . ALA A 1 78 ? 8.845 -6.116 -16.658 1.00 84.81 78 ALA A N 1
ATOM 575 C CA . ALA A 1 78 ? 7.477 -5.869 -17.106 1.00 84.81 78 ALA A CA 1
ATOM 576 C C . ALA A 1 78 ? 7.330 -5.897 -18.639 1.00 84.81 78 ALA A C 1
ATOM 578 O O . ALA A 1 78 ? 6.291 -6.318 -19.156 1.00 84.81 78 ALA A O 1
ATOM 579 N N . MET A 1 79 ? 8.371 -5.506 -19.380 1.00 82.56 79 MET A N 1
ATOM 580 C CA . MET A 1 79 ? 8.403 -5.579 -20.846 1.00 82.56 79 MET A CA 1
ATOM 581 C C . MET A 1 79 ? 8.362 -7.020 -21.376 1.00 82.56 79 MET A C 1
ATOM 583 O O . MET A 1 79 ? 7.876 -7.248 -22.484 1.00 82.56 79 MET A O 1
ATOM 587 N N . HIS A 1 80 ? 8.790 -7.994 -20.571 1.00 83.56 80 HIS A N 1
ATOM 588 C CA . HIS A 1 80 ? 8.769 -9.419 -20.909 1.00 83.56 80 HIS A CA 1
ATOM 589 C C . HIS A 1 80 ? 7.502 -10.149 -20.430 1.00 83.56 80 HIS A C 1
ATOM 591 O O . HIS A 1 80 ? 7.378 -11.363 -20.620 1.00 83.56 80 HIS A O 1
ATOM 597 N N . TRP A 1 81 ? 6.542 -9.453 -19.807 1.00 81.25 81 TRP A N 1
ATOM 598 C CA . TRP A 1 81 ? 5.292 -10.079 -19.375 1.00 81.25 81 TRP A CA 1
ATOM 599 C C . TRP A 1 81 ? 4.448 -10.587 -20.554 1.00 81.25 81 TRP A C 1
ATOM 601 O O . TRP A 1 81 ? 4.380 -9.923 -21.593 1.00 81.25 81 TRP A O 1
ATOM 611 N N . PRO A 1 82 ? 3.743 -11.729 -20.393 1.00 77.75 82 PRO A N 1
ATOM 612 C CA . PRO A 1 82 ? 2.903 -12.291 -21.446 1.00 77.75 82 PRO A CA 1
ATOM 613 C C . PRO A 1 82 ? 1.928 -11.253 -22.004 1.00 77.75 82 PRO A C 1
ATOM 615 O O . PRO A 1 82 ? 1.237 -10.563 -21.251 1.00 77.75 82 PRO A O 1
ATOM 618 N N . GLN A 1 83 ? 1.838 -11.145 -23.332 1.00 66.19 83 GLN A N 1
ATOM 619 C CA . GLN A 1 83 ? 0.987 -10.127 -23.956 1.00 66.19 83 GLN A CA 1
ATOM 620 C C . GLN A 1 83 ? -0.507 -10.335 -23.685 1.00 66.19 83 GLN A C 1
ATOM 622 O O . GLN A 1 83 ? -1.260 -9.363 -23.668 1.00 66.19 83 GLN A O 1
ATOM 627 N N . GLU A 1 84 ? -0.904 -11.580 -23.432 1.00 64.62 84 GLU A N 1
ATOM 628 C CA . GLU A 1 84 ? -2.278 -12.021 -23.174 1.00 64.62 84 GLU A CA 1
ATOM 629 C C . GLU A 1 84 ? -2.711 -11.823 -21.716 1.00 64.62 84 GLU A C 1
ATOM 631 O O . GLU A 1 84 ? -3.907 -11.830 -21.417 1.00 64.62 84 GLU A O 1
ATOM 636 N N . ALA A 1 85 ? -1.756 -11.641 -20.800 1.00 57.84 85 ALA A N 1
ATOM 637 C CA . ALA A 1 85 ? -2.075 -11.295 -19.429 1.00 57.84 85 ALA A CA 1
ATOM 638 C C . ALA A 1 85 ? -2.589 -9.851 -19.432 1.00 57.84 85 ALA A C 1
ATOM 640 O O . ALA A 1 85 ? -1.891 -8.930 -19.849 1.00 57.84 85 ALA A O 1
ATOM 641 N N . ALA A 1 86 ? -3.825 -9.637 -18.982 1.00 58.06 86 ALA A N 1
ATOM 642 C CA . ALA A 1 86 ? -4.464 -8.3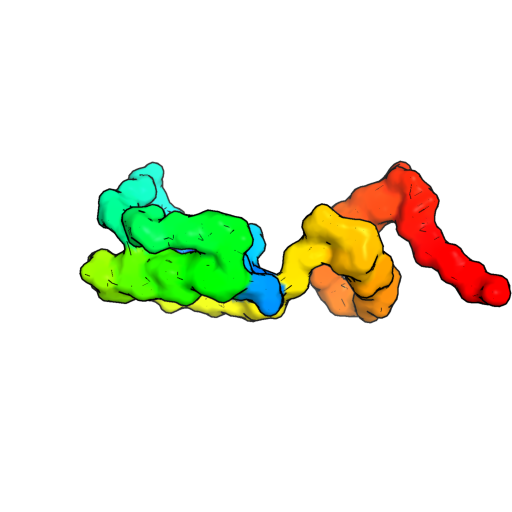20 -18.892 1.00 58.06 86 ALA A CA 1
ATOM 643 C C . ALA A 1 86 ? -3.793 -7.368 -17.870 1.00 58.06 86 ALA A C 1
ATOM 645 O O . ALA A 1 86 ? -4.409 -6.413 -17.395 1.00 58.06 86 ALA A O 1
ATOM 646 N N . THR A 1 87 ? -2.545 -7.630 -17.493 1.00 66.88 87 THR A N 1
ATOM 647 C CA . THR A 1 87 ? -1.755 -6.861 -16.545 1.00 66.88 87 THR A CA 1
ATOM 648 C C . THR A 1 87 ? -1.196 -5.604 -17.210 1.00 66.88 87 THR A C 1
ATOM 650 O O . THR A 1 87 ? -0.551 -5.648 -18.254 1.00 66.88 87 THR A O 1
ATOM 653 N N . ALA A 1 88 ? -1.457 -4.456 -16.577 1.00 73.62 88 ALA A N 1
ATOM 654 C CA . ALA A 1 88 ? -0.799 -3.178 -16.851 1.00 73.62 88 ALA A CA 1
ATOM 655 C C . ALA A 1 88 ? -0.870 -2.663 -18.312 1.00 73.62 88 ALA A C 1
ATOM 657 O O . ALA A 1 88 ? 0.078 -2.060 -18.814 1.00 73.62 88 ALA A O 1
ATOM 658 N N . SER A 1 89 ? -2.013 -2.820 -18.995 1.00 77.06 89 SER A N 1
ATOM 659 C CA . SER A 1 89 ? -2.213 -2.345 -20.383 1.00 77.06 89 SER A CA 1
ATOM 660 C C . SER A 1 89 ? -1.871 -0.862 -20.596 1.00 77.06 89 SER A C 1
ATOM 662 O O . SER A 1 89 ? -1.312 -0.488 -21.625 1.00 77.06 89 SER A O 1
ATOM 664 N N . HIS A 1 90 ? -2.158 -0.017 -19.604 1.00 82.62 90 HIS A N 1
ATOM 665 C CA . HIS A 1 90 ? -1.813 1.405 -19.631 1.00 82.62 90 HIS A CA 1
ATOM 666 C C . HIS A 1 90 ? -0.304 1.644 -19.539 1.00 82.62 90 HIS A C 1
ATOM 668 O O . HIS A 1 90 ? 0.210 2.525 -20.229 1.00 82.62 90 HIS A O 1
ATOM 674 N N . THR A 1 91 ? 0.402 0.854 -18.729 1.00 81.88 91 THR A N 1
ATOM 675 C CA . THR A 1 91 ? 1.864 0.896 -18.629 1.00 81.88 91 THR A CA 1
ATOM 676 C C . THR A 1 91 ? 2.487 0.499 -19.961 1.00 81.88 91 THR A C 1
ATOM 678 O O . THR A 1 91 ? 3.316 1.238 -20.478 1.00 81.88 91 THR A O 1
ATOM 681 N N . ARG A 1 92 ? 2.014 -0.583 -20.592 1.00 79.00 92 ARG A N 1
ATOM 682 C CA . ARG A 1 92 ? 2.486 -1.000 -21.923 1.00 79.00 92 ARG A CA 1
ATOM 683 C C . ARG A 1 92 ? 2.278 0.090 -22.977 1.00 79.00 92 ARG A C 1
ATOM 685 O O . ARG A 1 92 ? 3.230 0.498 -23.632 1.00 79.00 92 ARG A O 1
ATOM 692 N N . ALA A 1 93 ? 1.068 0.642 -23.064 1.00 82.94 93 ALA A N 1
ATOM 693 C CA . ALA A 1 93 ? 0.777 1.739 -23.986 1.00 82.94 93 ALA A CA 1
ATOM 694 C C . ALA A 1 93 ? 1.628 2.997 -23.713 1.00 82.94 93 ALA A C 1
ATOM 696 O O . ALA A 1 93 ? 1.842 3.816 -24.607 1.00 82.94 93 ALA A O 1
ATOM 697 N N . ALA A 1 94 ? 2.084 3.203 -22.473 1.00 84.94 94 ALA A N 1
ATOM 698 C CA . ALA A 1 94 ? 3.011 4.277 -22.142 1.00 84.94 94 ALA A CA 1
ATOM 699 C C . ALA A 1 94 ? 4.439 3.976 -22.614 1.00 84.94 94 ALA A C 1
ATOM 701 O O . ALA A 1 94 ? 5.046 4.865 -23.205 1.00 84.94 94 ALA A O 1
ATOM 702 N N . VAL A 1 95 ? 4.928 2.749 -22.411 1.00 82.62 95 VAL A N 1
ATOM 703 C CA . VAL A 1 95 ? 6.244 2.266 -22.867 1.00 82.62 95 VAL A CA 1
ATOM 704 C C . VAL A 1 95 ? 6.381 2.365 -24.390 1.00 82.62 95 VAL A C 1
ATOM 706 O O . VAL A 1 95 ? 7.351 2.943 -24.881 1.00 82.62 95 VAL A O 1
ATOM 709 N N . GLU A 1 96 ? 5.366 1.915 -25.135 1.00 83.00 96 GLU A N 1
ATOM 710 C CA . GLU A 1 96 ? 5.303 2.041 -26.601 1.00 83.00 96 GLU A CA 1
ATOM 711 C C . GLU A 1 96 ? 5.385 3.513 -27.040 1.00 83.00 96 GLU A C 1
ATOM 713 O O . GLU A 1 96 ? 6.157 3.884 -27.924 1.00 83.00 96 GLU A O 1
ATOM 718 N N . ARG A 1 97 ? 4.642 4.404 -26.366 1.00 85.19 97 ARG A N 1
ATOM 719 C CA . ARG A 1 97 ? 4.616 5.841 -26.692 1.00 85.19 97 ARG A CA 1
ATOM 720 C C . ARG A 1 97 ? 5.976 6.522 -26.527 1.00 85.19 97 ARG A C 1
ATOM 722 O O . ARG A 1 97 ? 6.236 7.506 -27.217 1.00 85.19 97 ARG A O 1
ATOM 729 N N . ILE A 1 98 ? 6.809 6.049 -25.602 1.00 84.81 98 ILE A N 1
ATOM 730 C CA . ILE A 1 98 ? 8.130 6.631 -25.320 1.00 84.81 98 ILE A CA 1
ATOM 731 C C . ILE A 1 98 ? 9.274 5.923 -26.058 1.00 84.81 98 ILE A C 1
ATOM 733 O O . ILE A 1 98 ? 10.424 6.322 -25.897 1.00 84.81 98 ILE A O 1
ATOM 737 N N . GLY A 1 99 ? 8.969 4.926 -26.899 1.00 82.50 99 GLY A N 1
ATOM 738 C CA . GLY A 1 99 ? 9.950 4.246 -27.747 1.00 82.50 99 GLY A CA 1
ATOM 739 C C . GLY A 1 99 ? 10.898 3.314 -26.993 1.00 82.50 99 GLY A C 1
ATOM 740 O O . GLY A 1 99 ? 12.002 3.065 -27.468 1.00 82.50 99 GLY A O 1
ATOM 741 N N . LEU A 1 100 ? 10.486 2.816 -25.824 1.00 73.69 100 LEU A N 1
ATOM 742 C CA . LEU A 1 100 ? 11.224 1.817 -25.044 1.00 73.69 100 LEU A CA 1
ATOM 743 C C . LEU A 1 100 ? 10.737 0.402 -25.387 1.00 73.69 100 LEU A C 1
ATOM 745 O O . LEU A 1 100 ? 10.416 -0.378 -24.499 1.00 73.69 100 LEU A O 1
ATOM 749 N N . GLU A 1 101 ? 10.608 0.076 -26.672 1.00 66.81 101 GLU A N 1
ATOM 750 C CA . GLU A 1 101 ? 10.282 -1.296 -27.067 1.00 66.81 101 GLU A CA 1
ATOM 751 C C . GLU A 1 101 ? 11.501 -2.196 -26.836 1.00 66.81 101 GLU A C 1
ATOM 753 O O . GLU A 1 101 ? 12.635 -1.797 -27.116 1.00 66.81 101 GLU A O 1
ATOM 758 N N . GLY A 1 102 ? 11.254 -3.387 -26.277 1.00 56.25 102 GLY A N 1
ATOM 759 C CA . GLY A 1 102 ? 12.285 -4.366 -25.952 1.00 56.25 102 GLY A CA 1
ATOM 760 C C . GLY A 1 102 ? 13.151 -4.607 -27.171 1.00 56.25 102 GLY A C 1
ATOM 761 O O . GLY A 1 102 ? 12.640 -4.949 -28.237 1.00 56.25 102 GLY A O 1
ATOM 762 N N . GLY A 1 103 ? 14.450 -4.359 -27.020 1.00 46.09 103 GLY A N 1
ATOM 763 C CA . GLY A 1 103 ? 15.402 -4.648 -28.072 1.00 46.09 103 GLY A CA 1
ATOM 764 C C . GLY A 1 103 ? 15.242 -6.103 -28.483 1.00 46.09 103 GLY A C 1
ATOM 765 O O . GLY A 1 103 ? 15.375 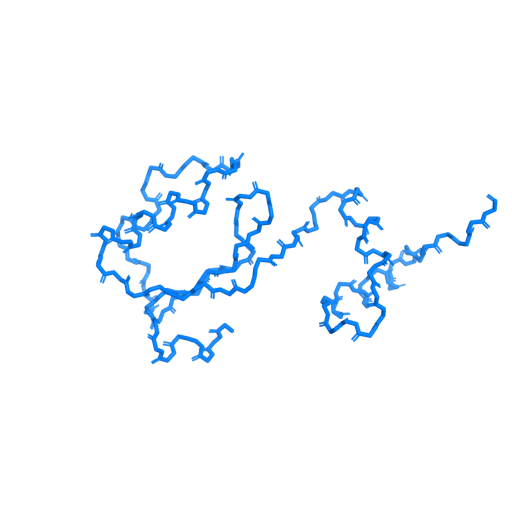-7.000 -27.650 1.00 46.09 103 GLY A O 1
ATOM 766 N N . ASP A 1 104 ? 14.967 -6.329 -29.766 1.00 44.19 104 ASP A N 1
ATOM 767 C CA . ASP A 1 104 ? 15.256 -7.610 -30.387 1.00 44.19 104 ASP A CA 1
ATOM 768 C C . ASP A 1 104 ? 16.696 -7.966 -30.011 1.00 44.19 104 ASP A C 1
ATOM 770 O O . ASP A 1 104 ? 17.633 -7.212 -30.298 1.00 44.19 104 ASP A O 1
ATOM 774 N N . GLY A 1 105 ? 16.854 -9.088 -29.311 1.00 45.00 105 GLY A N 1
ATOM 775 C CA . GLY A 1 105 ? 18.160 -9.635 -28.998 1.00 45.00 105 GLY A CA 1
ATOM 776 C C . GLY A 1 105 ? 19.000 -9.727 -30.271 1.00 45.00 105 GLY A C 1
ATOM 777 O O . GLY A 1 105 ? 18.617 -10.403 -31.229 1.00 45.00 105 GLY A O 1
ATOM 778 N N . ALA A 1 106 ? 20.137 -9.035 -30.256 1.00 34.00 106 ALA A N 1
ATOM 779 C CA . ALA A 1 106 ? 21.273 -9.276 -31.135 1.00 34.00 106 ALA A CA 1
ATOM 780 C C . ALA A 1 106 ? 22.303 -10.141 -30.401 1.00 34.00 106 ALA A C 1
ATOM 782 O O . ALA A 1 106 ? 22.516 -9.898 -29.190 1.00 34.00 106 ALA A O 1
#